Protein AF-A0A258KHC9-F1 (afdb_monomer)

pLDDT: mean 86.14, std 10.18, range [59.97, 97.75]

Solvent-accessible surface area (backbone atoms only — not comparable to full-atom values): 6155 Å² total; per-residue (Å²): 115,69,69,61,55,53,51,53,52,50,50,53,52,52,51,53,50,53,56,58,60,70,67,68,50,84,61,52,62,63,54,52,51,53,52,50,51,52,54,50,50,52,52,51,51,54,52,49,55,52,58,69,46,45,63,56,54,53,50,54,52,50,58,52,50,57,59,49,48,56,53,53,49,52,52,50,50,50,49,53,56,73,72,49,82,83,81,53,80,62,34,79,73,34,72,75,50,35,51,58,50,52,63,64,69,78,109

Foldseek 3Di:
DVVVVVVVVVVVVVVVVVVVVVPPPPPVVVVVVVVVVVVVVVVVVVVVVVVVCVVVVVVVVVVVVVVVVVVVVVVVVVVCVVLDDDDDPVCVVDPVSVVVSVVSVVD

Structure (mmCIF, N/CA/C/O backbone):
data_AF-A0A258KHC9-F1
#
_entry.id   AF-A0A258KHC9-F1
#
loop_
_atom_site.group_PDB
_atom_site.id
_atom_site.type_symbol
_atom_site.label_atom_id
_atom_site.label_alt_id
_atom_site.label_comp_id
_atom_site.label_asym_id
_atom_site.label_entity_id
_atom_site.label_seq_id
_atom_site.pdbx_PDB_ins_code
_atom_site.Cartn_x
_atom_site.Cartn_y
_atom_site.Cartn_z
_atom_site.occupancy
_atom_site.B_iso_or_equiv
_atom_site.auth_seq_id
_atom_site.auth_comp_id
_atom_site.auth_asym_id
_atom_site.auth_atom_id
_atom_site.pdbx_PDB_model_num
ATOM 1 N N . MET A 1 1 ? 40.449 5.098 -66.545 1.00 61.53 1 MET A N 1
ATOM 2 C CA . MET A 1 1 ? 39.692 5.972 -65.618 1.00 61.53 1 MET A CA 1
ATOM 3 C C . MET A 1 1 ? 38.308 5.436 -65.231 1.00 61.53 1 MET A C 1
ATOM 5 O O . MET A 1 1 ? 38.005 5.434 -64.047 1.00 61.53 1 MET A O 1
ATOM 9 N N . ASN A 1 2 ? 37.476 4.948 -66.164 1.00 71.94 2 ASN A N 1
ATOM 10 C CA . ASN A 1 2 ? 36.057 4.650 -65.873 1.00 71.94 2 ASN A CA 1
ATOM 11 C C . ASN A 1 2 ? 35.792 3.567 -64.815 1.00 71.94 2 ASN A C 1
ATOM 13 O O . ASN A 1 2 ? 34.862 3.718 -64.034 1.00 71.94 2 ASN A O 1
ATOM 17 N N . ARG A 1 3 ? 36.605 2.503 -64.736 1.00 79.31 3 ARG A N 1
ATOM 18 C CA . ARG A 1 3 ? 36.365 1.402 -63.778 1.00 79.31 3 ARG A CA 1
ATOM 19 C C . ARG A 1 3 ? 36.541 1.841 -62.319 1.00 79.31 3 ARG A C 1
ATOM 21 O O . ARG A 1 3 ? 35.780 1.418 -61.458 1.00 79.31 3 ARG A O 1
ATOM 28 N N . PHE A 1 4 ? 37.502 2.728 -62.057 1.00 82.50 4 PHE A N 1
ATOM 29 C CA . PHE A 1 4 ? 37.765 3.251 -60.713 1.00 82.50 4 PHE A CA 1
ATOM 30 C C . PHE A 1 4 ? 36.634 4.180 -60.250 1.00 82.50 4 PHE A C 1
ATOM 32 O O . PHE A 1 4 ? 36.134 4.037 -59.138 1.00 82.50 4 PHE A O 1
ATOM 39 N N . ALA A 1 5 ? 36.153 5.047 -61.149 1.00 85.81 5 ALA A N 1
ATOM 40 C CA . ALA A 1 5 ? 35.002 5.913 -60.898 1.00 85.81 5 ALA A CA 1
ATOM 41 C C . ALA A 1 5 ? 33.713 5.111 -60.640 1.00 85.81 5 ALA A C 1
ATOM 43 O O . ALA A 1 5 ? 32.975 5.412 -59.705 1.00 85.81 5 ALA A O 1
ATOM 44 N N . THR A 1 6 ? 33.464 4.036 -61.399 1.00 89.00 6 THR A N 1
ATOM 45 C CA . THR A 1 6 ? 32.291 3.172 -61.174 1.00 89.00 6 THR A CA 1
ATOM 46 C C . THR A 1 6 ? 32.364 2.389 -59.864 1.00 89.00 6 THR A C 1
ATOM 48 O O . THR A 1 6 ? 31.338 2.191 -59.219 1.00 89.00 6 THR A O 1
ATOM 51 N N . THR A 1 7 ? 33.555 1.950 -59.442 1.00 90.31 7 THR A N 1
ATOM 52 C CA . THR A 1 7 ? 33.729 1.252 -58.159 1.00 90.31 7 THR A CA 1
ATOM 53 C C . THR A 1 7 ? 33.534 2.209 -56.987 1.00 90.31 7 THR A C 1
ATOM 55 O O . THR A 1 7 ? 32.807 1.877 -56.055 1.00 90.31 7 THR A O 1
ATOM 58 N N . ALA A 1 8 ? 34.092 3.421 -57.064 1.00 93.06 8 ALA A N 1
ATOM 59 C CA . ALA A 1 8 ? 33.887 4.456 -56.053 1.00 93.06 8 ALA A CA 1
ATOM 60 C C . ALA A 1 8 ? 32.402 4.843 -55.918 1.00 93.06 8 ALA A C 1
ATOM 62 O O . ALA A 1 8 ? 31.886 4.911 -54.805 1.00 93.06 8 ALA A O 1
ATOM 63 N N . ALA A 1 9 ? 31.687 5.002 -57.038 1.00 93.19 9 ALA A N 1
ATOM 64 C CA . ALA A 1 9 ? 30.253 5.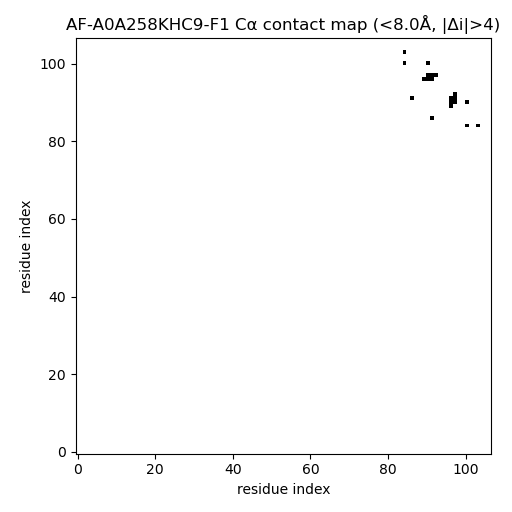294 -57.031 1.00 93.19 9 ALA A CA 1
ATOM 65 C C . ALA A 1 9 ? 29.417 4.168 -56.392 1.00 93.19 9 ALA A C 1
ATOM 67 O O . ALA A 1 9 ? 28.485 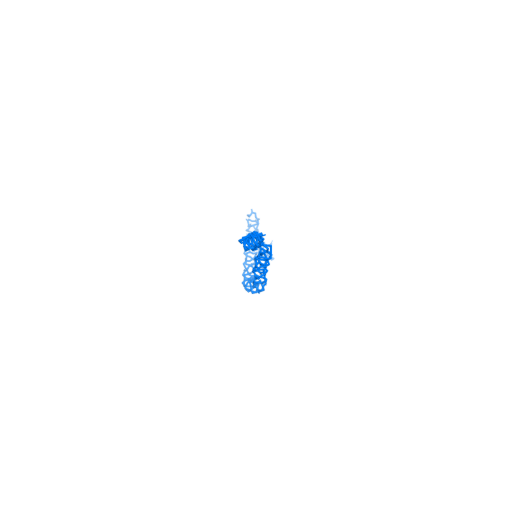4.440 -55.639 1.00 93.19 9 ALA A O 1
ATOM 68 N N . ARG A 1 10 ? 29.764 2.898 -56.641 1.00 93.56 10 ARG A N 1
ATOM 69 C CA . ARG A 1 10 ? 29.092 1.744 -56.015 1.00 93.56 10 ARG A CA 1
ATOM 70 C C . ARG A 1 10 ? 29.336 1.678 -54.512 1.00 93.56 10 ARG A C 1
ATOM 72 O O . ARG A 1 10 ? 28.401 1.416 -53.767 1.00 93.56 10 ARG A O 1
ATOM 79 N N . ILE A 1 11 ? 30.565 1.938 -54.069 1.00 95.00 11 ILE A N 1
ATOM 80 C CA . ILE A 1 11 ? 30.892 1.983 -52.638 1.00 95.00 11 ILE A CA 1
ATOM 81 C C . ILE A 1 11 ? 30.107 3.109 -51.963 1.00 95.00 11 ILE A C 1
ATOM 83 O O . ILE A 1 11 ? 29.471 2.872 -50.941 1.00 95.00 11 ILE A O 1
ATOM 87 N N . ALA A 1 12 ? 30.074 4.301 -52.563 1.00 94.38 12 ALA A N 1
ATOM 88 C CA . ALA A 1 12 ? 29.306 5.426 -52.038 1.00 94.38 12 ALA A CA 1
ATOM 89 C C . ALA A 1 12 ? 27.803 5.112 -51.928 1.00 94.38 12 ALA A C 1
ATOM 91 O O . ALA A 1 12 ? 27.192 5.453 -50.921 1.00 94.38 12 ALA A O 1
ATOM 92 N N . LEU A 1 13 ? 27.227 4.414 -52.916 1.00 94.12 13 LEU A N 1
ATOM 93 C CA . LEU A 1 13 ? 25.832 3.959 -52.894 1.00 94.12 13 LEU A CA 1
ATOM 94 C C . LEU A 1 13 ? 25.561 2.954 -51.762 1.00 94.12 13 LEU A C 1
ATOM 96 O O . LEU A 1 13 ? 24.544 3.041 -51.082 1.00 94.12 13 LEU A O 1
ATOM 100 N N . VAL A 1 14 ? 26.457 1.986 -51.553 1.00 93.25 14 VAL A N 1
ATOM 101 C CA . VAL A 1 14 ? 26.300 0.982 -50.488 1.00 93.25 14 VAL A CA 1
ATOM 102 C C . VAL A 1 14 ? 26.411 1.634 -49.110 1.00 93.25 14 VAL A C 1
ATOM 104 O O . VAL A 1 14 ? 25.613 1.335 -48.225 1.00 93.25 14 VAL A O 1
ATOM 107 N N . VAL A 1 15 ? 27.357 2.560 -48.938 1.00 92.25 15 VAL A N 1
ATOM 108 C CA . VAL A 1 15 ? 27.535 3.306 -47.686 1.00 92.25 15 VAL A CA 1
ATOM 109 C C . VAL A 1 15 ? 26.327 4.202 -47.402 1.00 92.25 15 VAL A C 1
ATOM 111 O O . VAL A 1 15 ? 25.858 4.236 -46.266 1.00 92.25 15 VAL A O 1
ATOM 114 N N . SER A 1 16 ? 25.779 4.885 -48.412 1.00 89.38 16 SER A N 1
ATOM 115 C CA . SER A 1 16 ? 24.596 5.733 -48.231 1.00 89.38 16 SER A CA 1
ATOM 116 C C . SER A 1 16 ? 23.328 4.925 -47.937 1.00 89.38 16 SER A C 1
ATOM 118 O O . SER A 1 16 ? 22.555 5.327 -47.068 1.00 89.38 16 SER A O 1
ATOM 120 N N . LEU A 1 17 ? 23.141 3.756 -48.563 1.00 87.38 17 LEU A N 1
ATOM 121 C CA . LEU A 1 17 ? 22.050 2.837 -48.213 1.00 87.38 17 LEU A CA 1
ATOM 122 C C . LEU A 1 17 ? 22.183 2.319 -46.775 1.00 87.38 17 LEU A C 1
ATOM 124 O O . LEU A 1 17 ? 21.209 2.334 -46.027 1.00 87.38 17 LEU A O 1
ATOM 128 N N . ALA A 1 18 ? 23.381 1.888 -46.373 1.00 84.00 18 ALA A N 1
ATOM 129 C CA . ALA A 1 18 ? 23.629 1.386 -45.022 1.00 84.00 18 ALA A CA 1
ATOM 130 C C . ALA A 1 18 ? 23.388 2.468 -43.954 1.00 84.00 18 ALA A C 1
ATOM 132 O O . ALA A 1 18 ? 22.765 2.196 -42.928 1.00 84.00 18 ALA A O 1
ATOM 133 N N . ALA A 1 19 ? 23.811 3.709 -44.220 1.00 83.19 19 ALA A N 1
ATOM 134 C CA . ALA A 1 19 ? 23.532 4.851 -43.353 1.00 83.19 19 ALA A CA 1
ATOM 135 C C . ALA A 1 19 ? 22.028 5.176 -43.280 1.00 83.19 19 ALA A C 1
ATOM 137 O O . ALA A 1 19 ? 21.521 5.479 -42.202 1.00 83.19 19 ALA A O 1
ATOM 138 N N . GLY A 1 20 ? 21.300 5.058 -44.398 1.00 80.25 20 GLY A N 1
ATOM 139 C CA . GLY A 1 20 ? 19.845 5.230 -44.439 1.00 80.25 20 GLY A CA 1
ATOM 140 C C . GLY A 1 20 ? 19.086 4.197 -43.597 1.00 80.25 20 GLY A C 1
ATOM 141 O O . GLY A 1 20 ? 18.144 4.559 -42.897 1.00 80.25 20 GLY A O 1
ATOM 142 N N . LEU A 1 21 ? 19.527 2.931 -43.593 1.00 73.88 21 LEU A N 1
ATOM 143 C CA . LEU A 1 21 ? 18.923 1.870 -42.772 1.00 73.88 21 LEU A CA 1
ATOM 144 C C . LEU A 1 21 ? 19.209 2.038 -41.271 1.00 73.88 21 LEU A C 1
ATOM 146 O O . LEU A 1 21 ? 18.353 1.715 -40.446 1.00 73.88 21 LEU A O 1
ATOM 150 N N . ALA A 1 22 ? 20.383 2.561 -40.902 1.00 69.88 22 ALA A N 1
ATOM 151 C CA . ALA A 1 22 ? 20.750 2.789 -39.502 1.00 69.88 22 ALA A CA 1
ATOM 152 C C . ALA A 1 22 ? 19.851 3.831 -38.800 1.00 69.88 22 ALA A C 1
ATOM 154 O O . ALA A 1 22 ? 19.728 3.812 -37.576 1.00 69.88 22 ALA A O 1
ATOM 155 N N . GLY A 1 23 ? 19.187 4.710 -39.560 1.00 68.94 23 GLY A N 1
ATOM 156 C CA . GLY A 1 23 ? 18.260 5.722 -39.042 1.00 68.94 23 GLY A CA 1
ATOM 157 C C . GLY A 1 23 ? 16.842 5.222 -38.730 1.00 68.94 23 GLY A C 1
ATOM 158 O O . GLY A 1 23 ? 16.080 5.944 -38.095 1.00 68.94 23 GLY A O 1
ATOM 159 N N . CYS A 1 24 ? 16.465 3.999 -39.122 1.00 72.25 24 CYS A N 1
ATOM 160 C CA . CYS A 1 24 ? 15.083 3.499 -39.017 1.00 72.25 24 CYS A CA 1
ATOM 161 C C . CYS A 1 24 ? 14.647 3.043 -37.608 1.00 72.25 24 CYS A C 1
ATOM 163 O O . CYS A 1 24 ? 13.651 2.338 -37.472 1.00 72.25 24 CYS A O 1
ATOM 165 N N . GLY A 1 25 ? 15.352 3.441 -36.546 1.00 75.12 25 GLY A N 1
ATOM 166 C CA . GLY A 1 25 ? 14.854 3.278 -35.177 1.00 75.12 25 GLY A CA 1
ATOM 167 C C . GLY A 1 25 ? 14.645 1.827 -34.732 1.00 75.12 25 GLY A C 1
ATOM 168 O O . GLY A 1 25 ? 13.770 1.579 -33.909 1.00 75.12 25 GLY A O 1
ATOM 169 N N . VAL A 1 26 ? 15.443 0.870 -35.218 1.00 77.75 26 VAL A N 1
ATOM 170 C CA . VAL A 1 26 ? 15.355 -0.564 -34.850 1.00 77.75 26 VAL A CA 1
ATOM 171 C C . VAL A 1 26 ? 15.315 -0.799 -33.331 1.00 77.75 26 VAL A C 1
ATOM 173 O O . VAL A 1 26 ? 14.624 -1.698 -32.862 1.00 77.75 26 VAL A O 1
ATOM 176 N N . ASN A 1 27 ? 15.980 0.055 -32.550 1.00 83.88 27 ASN A N 1
ATOM 177 C CA . ASN A 1 27 ? 16.017 -0.056 -31.090 1.00 83.88 27 ASN A CA 1
ATOM 178 C C . ASN A 1 27 ? 14.866 0.667 -30.373 1.00 83.88 27 ASN A C 1
ATOM 180 O O . ASN A 1 27 ? 14.742 0.542 -29.159 1.00 83.88 27 ASN A O 1
ATOM 184 N N . THR A 1 28 ? 14.019 1.418 -31.077 1.00 86.19 28 THR A N 1
ATOM 185 C CA . THR A 1 28 ? 12.965 2.233 -30.446 1.00 86.19 28 THR A CA 1
ATOM 186 C C . THR A 1 28 ? 11.881 1.384 -29.794 1.00 86.19 28 THR A C 1
ATOM 188 O O . THR A 1 28 ? 11.444 1.719 -28.696 1.00 86.19 28 THR A O 1
ATOM 191 N N . ILE A 1 29 ? 11.471 0.284 -30.431 1.00 88.00 29 ILE A N 1
ATOM 192 C CA . ILE A 1 29 ? 10.433 -0.609 -29.902 1.00 88.00 29 ILE A CA 1
ATOM 193 C C . ILE A 1 29 ? 10.943 -1.390 -28.680 1.00 88.00 29 ILE A C 1
ATOM 195 O O . ILE A 1 29 ? 10.301 -1.288 -27.636 1.00 88.00 29 ILE A O 1
ATOM 199 N N . PRO A 1 30 ? 12.113 -2.070 -28.719 1.00 91.94 30 PRO A N 1
ATOM 200 C CA . PRO A 1 30 ? 12.651 -2.727 -27.526 1.00 91.94 30 PRO A CA 1
ATOM 201 C C . PRO A 1 30 ? 12.905 -1.757 -26.365 1.00 91.94 30 PRO A C 1
ATOM 203 O O . PRO A 1 30 ? 12.609 -2.073 -25.220 1.00 91.94 30 PRO A O 1
ATOM 206 N N . THR A 1 31 ? 13.398 -0.546 -26.649 1.00 92.50 31 THR A N 1
ATOM 207 C CA . THR A 1 31 ? 13.657 0.456 -25.599 1.00 92.50 31 THR A CA 1
ATOM 208 C C . THR A 1 31 ? 12.367 0.891 -24.896 1.00 92.50 31 THR A C 1
ATOM 210 O O . THR A 1 31 ? 12.347 1.029 -23.675 1.00 92.50 31 THR A O 1
ATOM 213 N N . GLN A 1 32 ? 11.279 1.097 -25.644 1.00 94.12 32 GLN A N 1
ATOM 214 C CA . GLN A 1 32 ? 9.981 1.471 -25.068 1.00 94.12 32 GLN A CA 1
ATOM 215 C C . GLN A 1 32 ? 9.325 0.318 -24.298 1.00 94.12 32 GLN A C 1
ATOM 217 O O . GLN A 1 32 ? 8.671 0.555 -23.279 1.00 94.12 32 GLN A O 1
ATOM 222 N N . ASP A 1 33 ? 9.520 -0.920 -24.751 1.00 95.50 33 ASP A N 1
ATOM 223 C CA . ASP A 1 33 ? 9.051 -2.117 -24.049 1.00 95.50 33 ASP A CA 1
ATOM 224 C C . ASP A 1 33 ? 9.738 -2.257 -22.679 1.00 95.50 33 ASP A C 1
ATOM 226 O O . ASP A 1 33 ? 9.070 -2.356 -21.650 1.00 95.50 33 ASP A O 1
ATOM 230 N N . GLU A 1 34 ? 11.067 -2.134 -22.631 1.00 96.25 34 GLU A N 1
ATOM 231 C CA . GLU A 1 34 ? 11.821 -2.173 -21.370 1.00 96.25 34 GLU A CA 1
ATOM 232 C C . GLU A 1 34 ? 11.482 -1.003 -20.433 1.00 96.25 34 GLU A C 1
ATOM 234 O O . GLU A 1 34 ? 11.373 -1.189 -19.216 1.00 96.25 34 GLU A O 1
ATOM 239 N N . ALA A 1 35 ? 11.233 0.194 -20.975 1.00 96.81 35 ALA A N 1
ATOM 240 C CA . ALA A 1 35 ? 10.757 1.328 -20.182 1.00 96.81 35 ALA A CA 1
ATOM 241 C C . ALA A 1 35 ? 9.388 1.039 -19.541 1.00 96.81 35 ALA A C 1
ATOM 243 O O . ALA A 1 35 ? 9.175 1.324 -18.361 1.00 96.81 35 ALA A O 1
ATOM 244 N N . THR A 1 36 ? 8.478 0.417 -20.297 1.00 96.75 36 THR A N 1
ATOM 245 C CA . THR A 1 36 ? 7.145 0.036 -19.811 1.00 96.75 36 THR A CA 1
ATOM 246 C C . THR A 1 36 ? 7.234 -1.036 -18.727 1.00 96.75 36 THR A C 1
ATOM 248 O O . THR A 1 36 ? 6.603 -0.901 -17.677 1.00 96.75 36 THR A O 1
ATOM 251 N N . LYS A 1 37 ? 8.062 -2.068 -18.926 1.00 97.69 37 LYS A N 1
ATOM 252 C CA . LYS A 1 37 ? 8.309 -3.114 -17.919 1.00 97.69 37 LYS A CA 1
ATOM 253 C C . LYS A 1 37 ? 8.888 -2.541 -16.632 1.00 97.69 37 LYS A C 1
ATOM 255 O O . LYS A 1 37 ? 8.438 -2.901 -15.548 1.00 97.69 37 LYS A O 1
ATOM 260 N N . THR A 1 38 ? 9.841 -1.619 -16.750 1.00 97.44 38 THR A N 1
ATOM 261 C CA . THR A 1 38 ? 10.453 -0.943 -15.599 1.00 97.44 38 THR A CA 1
ATOM 262 C C . THR A 1 38 ? 9.412 -0.142 -14.817 1.00 97.44 38 THR A C 1
ATOM 264 O O . THR A 1 38 ? 9.321 -0.270 -13.598 1.00 97.44 38 THR A O 1
ATOM 267 N N . ALA A 1 39 ? 8.573 0.635 -15.509 1.00 97.62 39 ALA A N 1
ATOM 268 C CA . ALA A 1 39 ? 7.496 1.389 -14.873 1.00 97.62 39 ALA A CA 1
ATOM 269 C C . ALA A 1 39 ? 6.476 0.469 -14.178 1.00 97.62 39 ALA A C 1
ATOM 271 O O . ALA A 1 39 ? 6.036 0.756 -13.065 1.00 97.62 39 ALA A O 1
ATOM 272 N N . TRP A 1 40 ? 6.128 -0.659 -14.802 1.00 97.75 40 TRP A N 1
ATOM 273 C CA . TRP A 1 40 ? 5.225 -1.639 -14.204 1.00 97.75 40 TRP A CA 1
ATOM 274 C C . TRP A 1 40 ? 5.823 -2.311 -12.962 1.00 97.75 40 TRP A C 1
ATOM 276 O O . TRP A 1 40 ? 5.133 -2.453 -11.952 1.00 97.75 40 TRP A O 1
ATOM 286 N N . ALA A 1 41 ? 7.111 -2.659 -12.996 1.00 97.69 41 ALA A N 1
ATOM 287 C CA . ALA A 1 41 ? 7.815 -3.217 -11.846 1.00 97.69 41 ALA A CA 1
ATOM 288 C C . ALA A 1 41 ? 7.819 -2.246 -10.653 1.00 97.69 41 ALA A C 1
ATOM 290 O O . ALA A 1 41 ? 7.589 -2.662 -9.519 1.00 97.69 41 ALA A O 1
ATOM 291 N N . GLU A 1 42 ? 7.995 -0.944 -10.898 1.00 97.31 42 GLU A N 1
ATOM 292 C CA . GLU A 1 42 ? 7.914 0.070 -9.841 1.00 97.31 42 GLU A CA 1
ATOM 293 C C 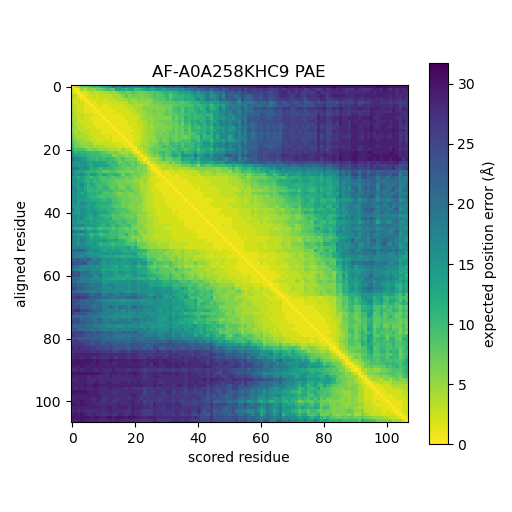. GLU A 1 42 ? 6.519 0.120 -9.206 1.00 97.31 42 GLU A C 1
ATOM 295 O O . GLU A 1 42 ? 6.388 0.114 -7.981 1.00 97.31 42 GLU A O 1
ATOM 300 N N . VAL A 1 43 ? 5.460 0.083 -10.021 1.00 97.44 43 VAL A N 1
ATOM 301 C CA . VAL A 1 43 ? 4.080 0.010 -9.516 1.00 97.44 43 VAL A CA 1
ATOM 302 C C . VAL A 1 43 ? 3.897 -1.224 -8.630 1.00 97.44 43 VAL A C 1
ATOM 304 O O . VAL A 1 43 ? 3.394 -1.105 -7.510 1.00 97.44 43 VAL A O 1
ATOM 307 N N . GLN A 1 44 ? 4.343 -2.396 -9.088 1.00 97.44 44 GLN A N 1
ATOM 308 C CA . GLN A 1 44 ? 4.254 -3.636 -8.316 1.00 97.44 44 GLN A CA 1
ATOM 309 C C . GLN A 1 44 ? 5.013 -3.548 -6.985 1.00 97.44 44 GLN A C 1
ATOM 311 O O . GLN A 1 44 ? 4.462 -3.929 -5.951 1.00 97.44 44 GLN A O 1
ATOM 316 N N . ASN A 1 45 ? 6.218 -2.974 -6.976 1.00 97.38 45 ASN A N 1
ATOM 317 C CA . ASN A 1 45 ? 7.003 -2.773 -5.756 1.00 97.38 45 ASN A CA 1
ATOM 318 C C . ASN A 1 45 ? 6.271 -1.890 -4.736 1.00 97.38 45 ASN A C 1
ATOM 320 O O . ASN A 1 45 ? 6.232 -2.211 -3.545 1.00 97.38 45 ASN A O 1
ATOM 324 N N . GLN A 1 46 ? 5.644 -0.799 -5.187 1.00 96.50 46 GLN A N 1
ATOM 325 C CA . GLN A 1 46 ? 4.871 0.074 -4.301 1.00 96.50 46 GLN A CA 1
ATOM 326 C C . GLN A 1 46 ? 3.649 -0.641 -3.712 1.00 96.50 46 GLN A C 1
ATOM 328 O O . GLN A 1 46 ? 3.365 -0.487 -2.521 1.00 96.50 46 GLN A O 1
ATOM 333 N N . TYR A 1 47 ? 2.937 -1.444 -4.510 1.00 96.50 47 TYR A N 1
ATOM 334 C CA . TYR A 1 47 ? 1.816 -2.246 -4.012 1.00 96.50 47 TYR A CA 1
ATOM 335 C C . TYR A 1 47 ? 2.266 -3.303 -3.005 1.00 96.50 47 TYR A C 1
ATOM 337 O O . TYR A 1 47 ? 1.637 -3.425 -1.953 1.00 96.50 47 TYR A O 1
ATOM 345 N N . GLN A 1 48 ? 3.372 -4.001 -3.273 1.00 96.38 48 GLN A N 1
ATOM 346 C CA . GLN A 1 48 ? 3.927 -4.993 -2.354 1.00 96.38 48 GLN A CA 1
ATOM 347 C C . GLN A 1 48 ? 4.294 -4.352 -1.013 1.00 96.38 48 GLN A C 1
ATOM 349 O O . GLN A 1 48 ? 3.819 -4.786 0.031 1.00 96.38 48 GLN A O 1
ATOM 354 N N . ARG A 1 49 ? 5.031 -3.236 -1.031 1.00 96.38 49 ARG A N 1
ATOM 355 C CA . ARG A 1 49 ? 5.427 -2.530 0.193 1.00 96.38 49 ARG A CA 1
ATOM 356 C C . ARG A 1 49 ? 4.226 -2.025 0.995 1.00 96.38 49 ARG A C 1
ATOM 358 O O . ARG A 1 49 ? 4.253 -2.057 2.221 1.00 96.38 49 ARG A O 1
ATOM 365 N N . ARG A 1 50 ? 3.156 -1.570 0.330 1.00 94.88 50 ARG A N 1
ATOM 366 C CA . ARG A 1 50 ? 1.897 -1.218 1.010 1.00 94.88 50 ARG A CA 1
ATOM 367 C C . ARG A 1 50 ? 1.256 -2.444 1.653 1.00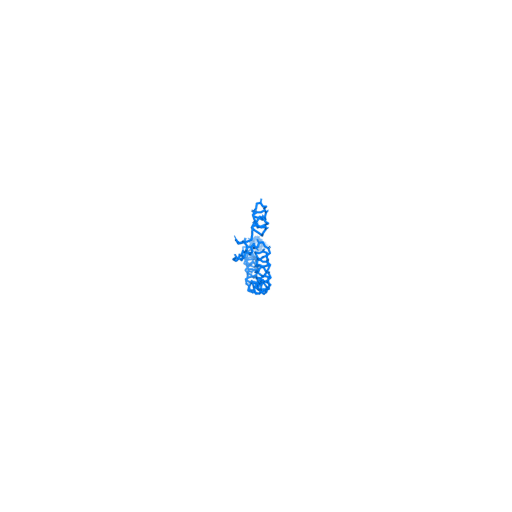 94.88 50 ARG A C 1
ATOM 369 O O . ARG A 1 50 ? 0.866 -2.357 2.812 1.00 94.88 50 ARG A O 1
ATOM 376 N N . ALA A 1 51 ? 1.173 -3.563 0.936 1.00 94.81 51 ALA A N 1
ATOM 377 C CA . ALA A 1 51 ? 0.614 -4.807 1.458 1.00 94.81 51 ALA A CA 1
ATOM 378 C C . ALA A 1 51 ? 1.411 -5.337 2.663 1.00 94.81 51 ALA A C 1
ATOM 380 O O . ALA A 1 51 ? 0.807 -5.709 3.664 1.00 94.81 51 ALA A O 1
ATOM 381 N N . ASP A 1 52 ? 2.743 -5.274 2.617 1.00 95.81 52 ASP A N 1
ATOM 382 C CA . ASP A 1 52 ? 3.626 -5.712 3.707 1.00 95.81 52 ASP A CA 1
ATOM 383 C C . ASP A 1 52 ? 3.483 -4.850 4.973 1.00 95.81 52 ASP A C 1
ATOM 385 O O . ASP A 1 52 ? 3.652 -5.336 6.092 1.00 95.81 52 ASP A O 1
ATOM 389 N N . LEU A 1 53 ? 3.149 -3.564 4.820 1.00 95.31 53 LEU A N 1
ATOM 390 C CA . LEU A 1 53 ? 2.954 -2.635 5.939 1.00 95.31 53 LEU A CA 1
ATOM 391 C C . LEU A 1 53 ? 1.547 -2.703 6.554 1.00 95.31 53 LEU A C 1
ATOM 393 O O . LEU A 1 53 ? 1.373 -2.311 7.711 1.00 95.31 53 LEU A O 1
ATOM 397 N N . VAL A 1 54 ? 0.543 -3.205 5.825 1.00 94.88 54 VAL A N 1
ATOM 398 C CA . VAL A 1 54 ? -0.851 -3.294 6.304 1.00 94.88 54 VAL A CA 1
ATOM 399 C C . VAL A 1 54 ? -0.973 -4.088 7.615 1.00 94.88 54 VAL A C 1
ATOM 401 O O . VAL A 1 54 ? -1.624 -3.580 8.530 1.00 94.88 54 VAL A O 1
ATOM 404 N N . PRO A 1 55 ? -0.343 -5.269 7.793 1.00 94.25 55 PRO A N 1
ATOM 405 C CA . PRO A 1 55 ? -0.407 -6.004 9.057 1.00 94.25 55 PRO A CA 1
ATOM 406 C C . PRO A 1 55 ? 0.106 -5.207 10.260 1.00 94.25 55 PRO A C 1
ATOM 408 O O . PRO A 1 55 ? -0.485 -5.283 11.336 1.00 94.25 55 PRO A O 1
ATOM 411 N N . ASN A 1 56 ? 1.169 -4.416 10.079 1.00 94.00 56 ASN A N 1
ATOM 412 C CA . ASN A 1 56 ? 1.722 -3.573 11.139 1.00 94.00 56 ASN A CA 1
ATOM 413 C C . ASN A 1 56 ? 0.729 -2.462 11.524 1.00 94.00 56 ASN A C 1
ATOM 415 O O . ASN A 1 56 ? 0.376 -2.332 12.693 1.00 94.00 56 ASN A O 1
ATOM 419 N N . LEU A 1 57 ? 0.169 -1.755 10.535 1.00 92.69 57 LEU A N 1
ATOM 420 C CA . LEU A 1 57 ? -0.870 -0.745 10.772 1.00 92.69 57 LEU A CA 1
ATOM 421 C C . LEU A 1 57 ? -2.095 -1.330 11.491 1.00 92.69 57 LEU A C 1
ATOM 423 O O . LEU A 1 57 ? -2.598 -0.737 12.444 1.00 92.69 57 LEU A O 1
ATOM 427 N N . VAL A 1 58 ? -2.552 -2.518 11.080 1.00 93.75 58 VAL A N 1
ATOM 428 C CA . VAL A 1 58 ? -3.660 -3.225 11.738 1.00 93.75 58 VAL A CA 1
ATOM 429 C C . VAL A 1 58 ? -3.308 -3.578 13.184 1.00 93.75 58 VAL A C 1
ATOM 431 O O . VAL A 1 58 ? -4.163 -3.448 14.059 1.00 93.75 58 VAL A O 1
ATOM 434 N N . ALA A 1 59 ? -2.074 -4.005 13.459 1.00 94.00 59 ALA A N 1
ATOM 435 C CA . ALA A 1 59 ? -1.624 -4.294 14.817 1.00 94.00 59 ALA A CA 1
ATOM 436 C C . ALA A 1 59 ? -1.631 -3.035 15.700 1.00 94.00 59 ALA A C 1
ATOM 438 O O . ALA A 1 59 ? -2.147 -3.087 16.816 1.00 94.00 59 ALA A O 1
ATOM 439 N N . THR A 1 60 ? -1.148 -1.895 15.194 1.00 91.69 60 THR A N 1
ATOM 440 C CA . THR A 1 60 ? -1.187 -0.617 15.921 1.00 91.69 60 THR A CA 1
ATOM 441 C C . THR A 1 60 ? -2.620 -0.179 16.219 1.00 91.69 60 THR A C 1
ATOM 443 O O . THR A 1 60 ? -2.942 0.104 17.372 1.00 91.69 60 THR A O 1
ATOM 446 N N . VAL A 1 61 ? -3.508 -0.182 15.216 1.00 92.50 61 VAL A N 1
ATOM 447 C CA . VAL A 1 61 ? -4.921 0.199 15.400 1.00 92.50 61 VAL A CA 1
ATOM 448 C C . VAL A 1 61 ? -5.618 -0.729 16.394 1.00 92.50 61 VAL A C 1
ATOM 450 O O . VAL A 1 61 ? -6.332 -0.250 17.268 1.00 92.50 61 VAL A O 1
ATOM 453 N N . LYS A 1 62 ? -5.383 -2.046 16.321 1.00 91.19 62 LYS A N 1
ATOM 454 C CA . LYS A 1 62 ? -5.931 -3.005 17.294 1.00 91.19 62 LYS A CA 1
ATOM 455 C C . LYS A 1 62 ? -5.427 -2.749 18.716 1.00 91.19 62 LYS A C 1
ATOM 457 O O . LYS A 1 62 ? -6.206 -2.900 19.651 1.00 91.19 62 LYS A O 1
ATOM 462 N N . GLY A 1 63 ? -4.163 -2.352 18.880 1.00 89.56 63 GLY A N 1
ATOM 463 C CA . GLY A 1 63 ? -3.595 -1.986 20.179 1.00 89.56 63 GLY A CA 1
ATOM 464 C C . GLY A 1 63 ? -4.332 -0.814 20.835 1.00 89.56 63 GLY A C 1
ATOM 465 O O . GLY A 1 63 ? -4.717 -0.915 21.997 1.00 89.56 63 GLY A O 1
ATOM 466 N N . TYR A 1 64 ? -4.598 0.256 20.079 1.00 87.94 64 TYR A N 1
ATOM 467 C CA . TYR A 1 64 ? -5.382 1.401 20.565 1.00 87.94 64 TYR A CA 1
ATOM 468 C C . TYR A 1 64 ? -6.864 1.062 20.757 1.00 87.94 64 TYR A C 1
ATOM 470 O O . TYR A 1 64 ? -7.438 1.379 21.795 1.00 87.94 64 TYR A O 1
ATOM 478 N N . ALA A 1 65 ? -7.477 0.349 19.810 1.00 90.19 65 ALA A N 1
ATOM 479 C CA . ALA A 1 65 ? -8.884 -0.039 19.897 1.00 90.19 65 ALA A CA 1
ATOM 480 C C . ALA A 1 65 ? -9.181 -0.925 21.121 1.00 90.19 65 ALA A C 1
ATOM 482 O O . ALA A 1 65 ? -10.271 -0.849 21.684 1.00 90.19 65 ALA A O 1
ATOM 483 N N . ALA A 1 66 ? -8.222 -1.750 21.560 1.00 86.75 66 ALA A N 1
ATOM 484 C CA . ALA A 1 66 ? -8.354 -2.517 22.796 1.00 86.75 66 ALA A CA 1
ATOM 485 C C . ALA A 1 66 ? -8.433 -1.609 24.036 1.00 86.75 66 ALA A C 1
ATOM 487 O O . ALA A 1 66 ? -9.265 -1.851 24.903 1.00 86.75 66 ALA A O 1
ATOM 488 N N . GLN A 1 67 ? -7.624 -0.545 24.094 1.00 86.94 67 GLN A N 1
ATOM 489 C CA . GLN A 1 67 ? -7.661 0.431 25.191 1.00 86.94 67 GLN A CA 1
ATOM 490 C C . GLN A 1 67 ? -8.964 1.238 25.185 1.00 86.94 67 GLN A C 1
ATOM 492 O O . GLN A 1 67 ? -9.567 1.456 26.233 1.00 86.94 67 GLN A O 1
ATOM 497 N N . GLU A 1 68 ? -9.428 1.654 24.006 1.00 91.12 68 GLU A N 1
ATOM 498 C CA . GLU A 1 68 ? -10.658 2.441 23.886 1.00 91.12 68 GLU A CA 1
ATOM 499 C C . GLU A 1 68 ? -11.917 1.626 24.186 1.00 91.12 68 GLU A C 1
ATOM 501 O O . GLU A 1 68 ? -12.885 2.182 24.702 1.00 91.12 68 GLU A O 1
ATOM 506 N N . LYS A 1 69 ? -11.916 0.314 23.919 1.00 91.88 69 LYS A N 1
ATOM 507 C CA . LYS A 1 69 ? -13.060 -0.558 24.213 1.00 91.88 69 LYS A CA 1
ATOM 508 C C . LYS A 1 69 ? -13.433 -0.516 25.694 1.00 91.88 69 LYS A C 1
ATOM 510 O O . LYS A 1 69 ? -14.606 -0.322 26.009 1.00 91.88 69 LYS A O 1
ATOM 515 N N . ASP A 1 70 ? -12.457 -0.682 26.581 1.00 90.25 70 ASP A N 1
ATOM 516 C CA . ASP A 1 70 ? -12.709 -0.732 28.024 1.00 90.25 70 ASP A CA 1
AT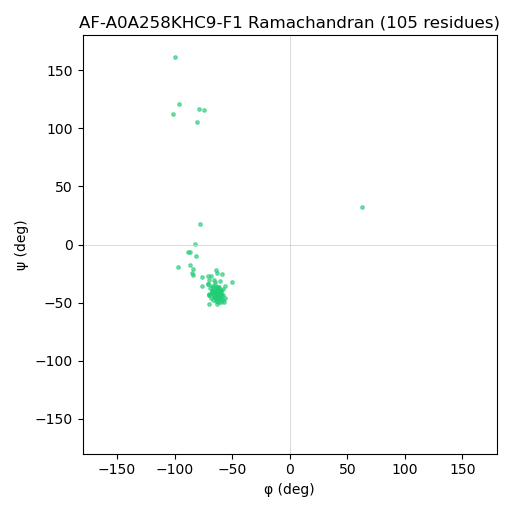OM 517 C C . ASP A 1 70 ? -13.202 0.623 28.545 1.00 90.25 70 ASP A C 1
ATOM 519 O O . ASP A 1 70 ? -14.151 0.682 29.326 1.00 90.25 70 ASP A O 1
ATOM 523 N N . VAL A 1 71 ? -12.629 1.723 28.044 1.00 92.56 71 VAL A N 1
ATOM 524 C CA . VAL A 1 71 ? -13.084 3.082 28.370 1.00 92.56 71 VAL A CA 1
ATOM 525 C C . VAL A 1 71 ? -14.518 3.307 27.894 1.00 92.56 71 VAL A C 1
ATOM 527 O O . VAL A 1 71 ? -15.347 3.809 28.654 1.00 92.56 71 VAL A O 1
ATOM 530 N N . LEU A 1 72 ? -14.838 2.919 26.657 1.00 94.44 72 LEU A N 1
ATOM 531 C CA . LEU A 1 72 ? -16.171 3.096 26.088 1.00 94.44 72 LEU A CA 1
ATOM 532 C C . LEU A 1 72 ? -17.222 2.298 26.872 1.00 94.44 72 LEU A C 1
ATOM 534 O O . LEU A 1 72 ? -18.299 2.824 27.156 1.00 94.44 72 LEU A O 1
ATOM 538 N N . VAL A 1 73 ? -16.905 1.056 27.251 1.00 94.19 73 VAL A N 1
ATOM 539 C CA . VAL A 1 73 ? -17.777 0.215 28.085 1.00 94.19 73 VAL A CA 1
ATOM 540 C C . VAL A 1 73 ? -17.971 0.857 29.455 1.00 94.19 73 VAL A C 1
ATOM 542 O O . VAL A 1 73 ? -19.112 1.098 29.838 1.00 94.19 73 VAL A O 1
ATOM 545 N N . ALA A 1 74 ? -16.889 1.233 30.142 1.00 94.38 74 ALA A N 1
ATOM 546 C CA . ALA A 1 74 ? -16.963 1.835 31.471 1.00 94.38 74 ALA A CA 1
ATOM 547 C C . ALA A 1 74 ? -17.780 3.137 31.483 1.00 94.38 74 ALA A C 1
ATOM 549 O O . ALA A 1 74 ? -18.608 3.343 32.367 1.00 94.38 74 ALA A O 1
ATOM 550 N N . VAL A 1 75 ? -17.603 4.010 30.486 1.00 94.69 75 VAL A N 1
ATOM 551 C CA . VAL A 1 75 ? -18.390 5.250 30.361 1.00 94.69 75 VAL A CA 1
ATOM 552 C C . VAL A 1 75 ? -19.855 4.947 30.053 1.00 94.69 75 VAL A C 1
ATOM 554 O O . VAL A 1 75 ? -20.741 5.604 30.598 1.00 94.69 75 VAL A O 1
ATOM 557 N N . THR A 1 76 ? -20.129 3.958 29.202 1.00 93.31 76 THR A N 1
ATOM 558 C CA . THR A 1 76 ? -21.501 3.559 28.859 1.00 93.31 76 THR A CA 1
ATOM 559 C C . THR A 1 76 ? -22.226 2.979 30.072 1.00 93.31 76 THR A C 1
ATOM 561 O O . THR A 1 76 ? -23.357 3.374 30.350 1.00 93.31 76 THR A O 1
ATOM 564 N N . GLU A 1 77 ? -21.569 2.107 30.835 1.00 93.25 77 GLU A N 1
ATOM 565 C CA . GLU A 1 77 ? -22.093 1.544 32.082 1.00 93.25 77 GLU A CA 1
ATOM 566 C C . GLU A 1 77 ? -22.285 2.621 33.152 1.00 93.25 77 GLU A C 1
ATOM 568 O O . GLU A 1 77 ? -23.343 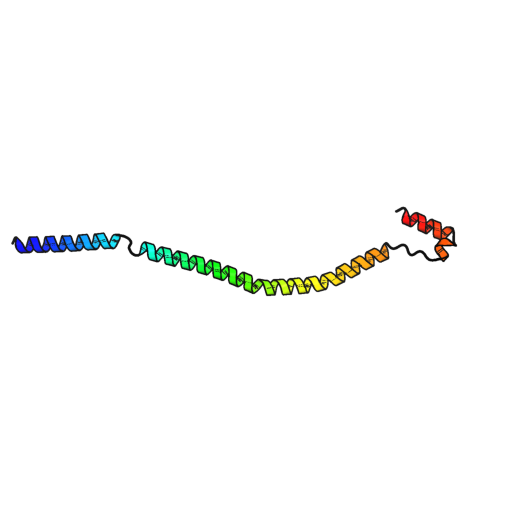2.688 33.777 1.00 93.25 77 GLU A O 1
ATOM 573 N N . ALA A 1 78 ? -21.304 3.512 33.329 1.00 93.06 78 ALA A N 1
ATOM 574 C CA . ALA A 1 78 ? -21.413 4.632 34.256 1.00 93.06 78 ALA A CA 1
ATOM 575 C C . ALA A 1 78 ? -22.577 5.557 33.883 1.00 93.06 78 ALA A C 1
ATOM 577 O O . ALA A 1 78 ? -23.326 5.982 34.760 1.00 93.06 78 ALA A O 1
ATOM 578 N N . ARG A 1 79 ? -22.776 5.826 32.587 1.00 89.94 79 ARG A N 1
ATOM 579 C CA . ARG A 1 79 ? -23.909 6.611 32.090 1.00 89.94 79 ARG A CA 1
ATOM 580 C C . ARG A 1 79 ? -25.235 5.914 32.366 1.00 89.94 79 ARG A C 1
ATOM 582 O O . ARG A 1 79 ? -26.129 6.553 32.905 1.00 89.94 79 ARG A O 1
ATOM 589 N N . ALA A 1 80 ? -25.343 4.625 32.042 1.00 88.12 80 ALA A N 1
ATOM 590 C CA . ALA A 1 80 ? -26.548 3.839 32.288 1.00 88.12 80 ALA A CA 1
ATOM 591 C C . ALA A 1 80 ? -26.901 3.808 33.783 1.00 88.12 80 ALA A C 1
ATOM 593 O O . ALA A 1 80 ? -28.050 4.051 34.139 1.00 88.12 80 ALA A O 1
ATOM 594 N N . SER A 1 81 ? -25.905 3.590 34.646 1.00 86.44 81 SER A N 1
ATOM 595 C CA . SER A 1 81 ? -26.041 3.610 36.106 1.00 86.44 81 SER A CA 1
ATOM 596 C C . SER A 1 81 ? -26.449 4.988 36.635 1.00 86.44 81 SER A C 1
ATOM 598 O O . SER A 1 81 ? -27.356 5.084 37.456 1.00 86.44 81 SER A O 1
ATOM 600 N N . ALA A 1 82 ? -25.842 6.070 36.135 1.00 85.62 82 ALA A N 1
ATOM 601 C CA . ALA A 1 82 ? -26.173 7.434 36.550 1.00 85.62 82 ALA A CA 1
ATOM 602 C C . ALA A 1 82 ? -27.603 7.846 36.165 1.00 85.62 82 ALA A C 1
ATOM 604 O O . ALA A 1 82 ? -28.238 8.602 36.894 1.00 85.62 82 ALA A O 1
ATOM 605 N N . THR A 1 83 ? -28.118 7.342 35.041 1.00 81.81 83 THR A N 1
ATOM 606 C CA . THR A 1 83 ? -29.511 7.556 34.617 1.00 81.81 83 THR A CA 1
ATOM 607 C C . THR A 1 83 ? -30.487 6.532 35.198 1.00 81.81 83 THR A C 1
ATOM 609 O O . THR A 1 83 ? -31.692 6.647 34.993 1.00 81.81 83 THR A O 1
ATOM 612 N N . GLN A 1 84 ? -30.000 5.502 35.894 1.00 77.50 84 GLN A N 1
ATOM 613 C CA . GLN A 1 84 ? -30.855 4.455 36.434 1.00 77.50 84 GLN A CA 1
ATOM 614 C C . GLN A 1 84 ? -31.529 4.938 37.717 1.00 77.50 84 GLN A C 1
ATOM 616 O O . GLN A 1 84 ? -30.882 5.143 38.744 1.00 77.50 84 GLN A O 1
ATOM 621 N N . VAL A 1 85 ? -32.857 5.031 37.694 1.00 70.94 85 VAL A N 1
ATOM 622 C CA . VAL A 1 85 ? -33.629 5.269 38.913 1.00 70.94 85 VAL A CA 1
ATOM 623 C C . VAL A 1 85 ? -33.785 3.944 39.664 1.00 70.94 85 VAL A C 1
ATOM 625 O O . VAL A 1 85 ? -34.541 3.065 39.247 1.00 70.94 85 VAL A O 1
ATOM 628 N N . LYS A 1 86 ? -33.037 3.767 40.759 1.00 69.00 86 LYS A N 1
ATOM 629 C CA . LYS A 1 86 ? -33.163 2.589 41.631 1.00 69.00 86 LYS A CA 1
ATOM 630 C C . LYS A 1 86 ? -34.434 2.699 42.475 1.00 69.00 86 LYS A C 1
ATOM 632 O O . LYS A 1 86 ? -34.548 3.601 43.298 1.00 69.00 86 LYS A O 1
ATOM 637 N N . VAL A 1 87 ? -35.370 1.778 42.257 1.00 64.56 87 VAL A N 1
ATOM 638 C CA . VAL A 1 87 ? -36.587 1.622 43.066 1.00 64.56 87 VAL A CA 1
ATOM 639 C C . VAL A 1 87 ? -36.331 0.546 44.105 1.00 64.56 87 VAL A C 1
ATO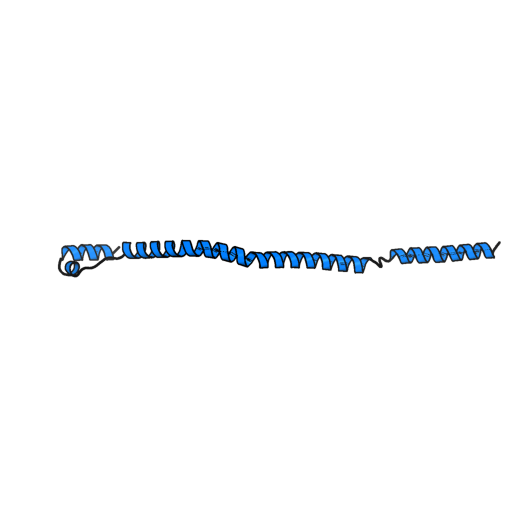M 641 O O . VAL A 1 87 ? -36.054 -0.595 43.739 1.00 64.56 87 VAL A O 1
ATOM 644 N N . ASP A 1 88 ? -36.445 0.898 45.380 1.00 72.44 88 ASP A N 1
ATOM 645 C CA . ASP A 1 88 ? -36.466 -0.070 46.475 1.00 72.44 88 ASP A CA 1
ATOM 646 C C . ASP A 1 88 ? -37.910 -0.329 46.925 1.00 72.44 88 ASP A C 1
ATOM 648 O O . ASP A 1 88 ? -38.818 0.468 46.681 1.00 72.44 88 ASP A O 1
ATOM 652 N N . ALA A 1 89 ? -38.147 -1.443 47.625 1.00 65.00 89 ALA A N 1
ATOM 653 C CA . ALA A 1 89 ? -39.479 -1.780 48.147 1.00 65.00 89 ALA A CA 1
ATOM 654 C C . ALA A 1 89 ? -40.045 -0.699 49.100 1.00 65.00 89 ALA A C 1
ATOM 656 O O . ALA A 1 89 ? -41.263 -0.536 49.218 1.00 65.00 89 ALA A O 1
ATOM 657 N N . SER A 1 90 ? -39.164 0.079 49.738 1.00 65.25 90 SER A N 1
ATOM 658 C CA . SER A 1 90 ? -39.513 1.249 50.553 1.00 65.25 90 SER A CA 1
ATOM 659 C C . SER A 1 90 ? -40.014 2.442 49.727 1.00 65.25 90 SER A C 1
ATOM 661 O O . SER A 1 90 ? -40.826 3.220 50.216 1.00 65.25 90 SER A O 1
ATOM 663 N N . THR A 1 91 ? -39.609 2.570 48.459 1.00 66.88 91 THR A N 1
ATOM 664 C CA . THR A 1 91 ? -40.053 3.642 47.549 1.00 66.88 91 THR A CA 1
ATOM 665 C C . THR A 1 91 ? -41.530 3.504 47.169 1.00 66.88 91 THR A C 1
ATOM 667 O O . THR A 1 91 ? -42.181 4.498 46.881 1.00 66.88 91 THR A O 1
ATOM 670 N N . ILE A 1 92 ? -42.070 2.280 47.185 1.00 68.25 92 ILE A N 1
ATOM 671 C CA . ILE A 1 92 ? -43.484 1.991 46.884 1.00 68.25 92 ILE A CA 1
ATOM 672 C C . ILE A 1 92 ? -44.367 2.166 48.133 1.00 68.25 92 ILE A C 1
ATOM 674 O O . ILE A 1 92 ? -45.567 2.402 48.021 1.00 68.25 92 ILE A O 1
ATOM 678 N N . THR A 1 93 ? -43.787 2.047 49.332 1.00 73.31 93 THR A N 1
ATOM 679 C CA . THR A 1 93 ? -44.520 2.097 50.609 1.00 73.31 93 THR A CA 1
ATOM 680 C C . THR A 1 93 ? -44.502 3.474 51.278 1.00 73.31 93 THR A C 1
ATOM 682 O O . THR A 1 93 ? -45.383 3.742 52.094 1.00 73.31 93 THR A O 1
ATOM 685 N N . ASP A 1 94 ? -43.568 4.359 50.915 1.00 75.81 94 ASP A N 1
ATOM 686 C CA . ASP A 1 94 ? -43.524 5.759 51.357 1.00 75.81 94 ASP A CA 1
ATOM 687 C C . ASP A 1 94 ? -44.065 6.711 50.259 1.00 75.81 94 ASP A C 1
ATOM 689 O O . ASP A 1 94 ? -43.413 6.885 49.221 1.00 75.81 94 ASP A O 1
ATOM 693 N N . PRO A 1 95 ? -45.225 7.369 50.473 1.00 76.31 95 PRO A N 1
ATOM 694 C CA . PRO A 1 95 ? -45.843 8.271 49.497 1.00 76.31 95 PRO A CA 1
ATOM 695 C C . PRO A 1 95 ? -44.932 9.418 49.039 1.00 76.31 95 PRO A C 1
ATOM 697 O O . PRO A 1 95 ? -44.956 9.791 47.867 1.00 76.31 95 PRO A O 1
ATOM 700 N N . ALA A 1 96 ? -44.097 9.961 49.933 1.00 78.25 96 ALA A N 1
ATOM 701 C CA . ALA A 1 96 ? -43.214 11.083 49.611 1.00 78.25 96 ALA A CA 1
ATOM 702 C C . ALA A 1 96 ? -41.988 10.645 48.787 1.00 78.25 96 ALA A C 1
ATOM 704 O O . ALA A 1 96 ? -41.436 11.429 48.010 1.00 78.25 96 ALA A O 1
ATOM 705 N N . ALA A 1 97 ? -41.551 9.391 48.944 1.00 74.31 97 ALA A N 1
ATOM 706 C CA . ALA A 1 97 ? -40.488 8.802 48.134 1.00 74.31 97 ALA A CA 1
ATOM 707 C C . ALA A 1 97 ? -40.990 8.423 46.730 1.00 74.31 97 ALA A C 1
ATOM 709 O O . ALA A 1 97 ? -40.264 8.610 45.752 1.00 74.31 97 ALA A O 1
ATOM 710 N N . PHE A 1 98 ? -42.241 7.959 46.622 1.00 78.31 98 PHE A N 1
ATOM 711 C CA . PHE A 1 98 ? -42.886 7.643 45.347 1.00 78.31 98 PHE A CA 1
ATOM 712 C C . PHE A 1 98 ? -43.117 8.888 44.479 1.00 78.31 98 PHE A C 1
ATOM 714 O O . PHE A 1 98 ? -42.859 8.862 43.278 1.00 78.31 98 PHE A O 1
ATOM 721 N N . GLU A 1 99 ? -43.536 10.006 45.078 1.00 79.75 99 GLU A N 1
ATOM 722 C CA . GLU A 1 99 ? -43.767 11.263 44.352 1.00 79.75 99 GLU A CA 1
ATOM 723 C C . GLU A 1 99 ? -42.463 11.835 43.762 1.00 79.75 99 GLU A C 1
ATOM 725 O O . GLU A 1 99 ? -42.423 12.249 42.604 1.00 79.75 99 GLU A O 1
ATOM 730 N N . LYS A 1 100 ? -41.353 11.764 44.515 1.00 77.19 100 LYS A N 1
ATOM 731 C CA . LYS A 1 100 ? -40.013 12.128 44.018 1.00 77.19 100 LYS A CA 1
ATOM 732 C C . LYS A 1 100 ? -39.522 11.210 42.898 1.00 77.19 100 LYS A C 1
ATOM 734 O O . LYS A 1 100 ? -38.823 11.675 42.003 1.00 77.19 100 LYS A O 1
ATOM 739 N N . TYR A 1 101 ? -39.868 9.924 42.951 1.00 76.88 101 TYR A N 1
ATOM 740 C CA . TYR A 1 101 ? -39.566 8.965 41.890 1.00 76.88 101 TYR A CA 1
ATOM 741 C C . TYR A 1 101 ? -40.361 9.264 40.610 1.00 76.88 101 TYR A C 1
ATOM 743 O O . TYR A 1 101 ? -39.773 9.305 39.532 1.00 76.88 101 TYR A O 1
ATOM 751 N N . ALA A 1 102 ? -41.666 9.531 40.730 1.00 77.31 102 ALA A N 1
ATOM 752 C CA . ALA A 1 102 ? -42.529 9.885 39.604 1.00 77.31 102 ALA A CA 1
ATOM 753 C C . ALA A 1 102 ? -42.065 11.185 38.920 1.00 77.31 102 ALA A C 1
ATOM 755 O O . ALA A 1 102 ? -41.861 11.205 37.711 1.00 77.31 102 ALA A O 1
ATOM 756 N N . ALA A 1 103 ? -41.755 12.227 39.698 1.00 79.06 103 ALA A N 1
ATOM 757 C CA . ALA A 1 103 ? -41.238 13.491 39.166 1.00 79.06 103 ALA A CA 1
ATOM 758 C C . ALA A 1 103 ? -39.867 13.365 38.465 1.00 79.06 103 ALA A C 1
ATOM 760 O O . ALA A 1 103 ? -39.530 14.201 37.629 1.00 79.06 103 ALA A O 1
ATOM 761 N N . ALA A 1 104 ? -39.069 12.347 38.808 1.00 75.62 104 ALA A N 1
ATOM 762 C CA . ALA A 1 104 ? -37.791 12.051 38.158 1.00 75.62 104 ALA A CA 1
ATOM 763 C C . ALA A 1 104 ? -37.928 11.166 36.901 1.00 75.62 104 ALA A C 1
ATOM 765 O O . ALA A 1 104 ? -36.990 11.109 36.114 1.00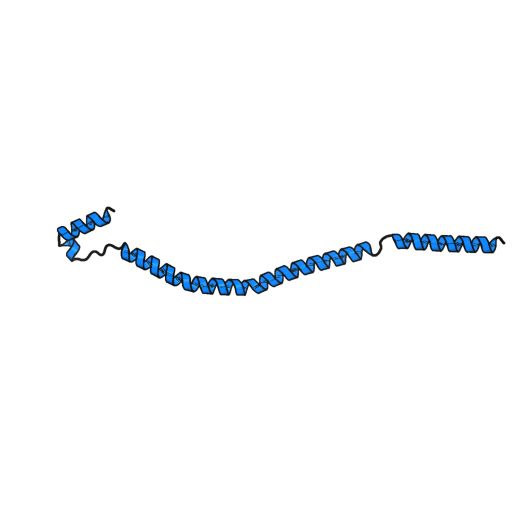 75.62 104 ALA A O 1
ATOM 766 N N . GLN A 1 105 ? -39.058 10.471 36.721 1.00 71.31 105 GLN A N 1
ATOM 767 C CA . GLN A 1 105 ? -39.392 9.699 35.512 1.00 71.31 105 GLN A CA 1
ATOM 768 C C . GLN A 1 105 ? -40.011 10.576 34.412 1.00 71.31 105 GLN A C 1
ATOM 770 O O . GLN A 1 105 ? -39.904 10.241 33.237 1.00 71.31 105 GLN A O 1
ATOM 775 N N . ASP A 1 106 ? -40.655 11.683 34.798 1.00 71.00 106 ASP A N 1
ATOM 776 C CA . ASP A 1 106 ? -41.320 12.623 33.885 1.00 71.00 106 ASP A CA 1
ATOM 777 C C . ASP A 1 106 ? -40.358 13.648 33.225 1.00 71.00 106 ASP A C 1
ATOM 779 O O . ASP A 1 106 ? -40.808 14.486 32.439 1.00 71.00 106 ASP A O 1
ATOM 783 N N . GLN A 1 107 ? 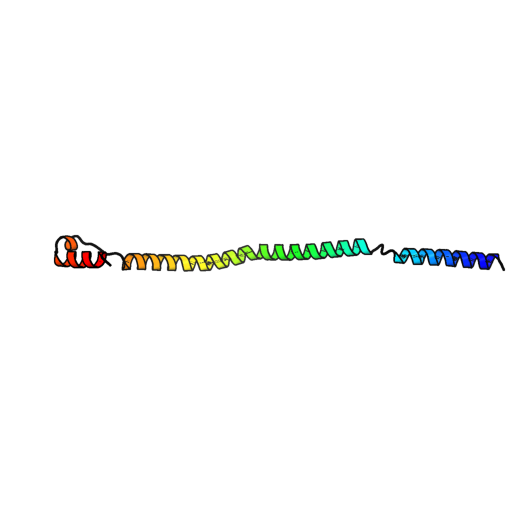-39.048 13.596 33.524 1.00 59.97 107 GLN A N 1
ATOM 784 C CA . GLN A 1 107 ? -37.977 14.370 32.861 1.00 59.97 107 GLN A CA 1
ATOM 785 C C . GLN A 1 107 ? -37.188 13.514 31.869 1.00 59.97 107 GLN A C 1
ATOM 787 O O . GLN A 1 107 ? -36.807 14.067 30.811 1.00 59.97 107 GLN A O 1
#

Sequence (107 aa):
MNRFATTAARIALVVSLAAGLAGCGVNTIPTQDEATKTAWAEVQNQYQRRADLVPNLVATVKGYAAQEKDVLVAVTEARASATQVKVDASTITDPAAFEKYAAAQDQ

Secondary structure (DSSP, 8-state):
-HHHHHHHHHHHHHHHHHHHHHTS-TTHHHHHHHHHHHHHHHHHHHHHHHHHHHHHHHHHHHHHHHHHHHHHHHHHHHHHHHT-----HHHHH-HHHHHHHHHHH--

Radius of gyration: 44.37 Å; Cα contacts (8 Å, |Δi|>4): 10; chains: 1; bounding box: 86×20×117 Å

Mean predicted aligned error: 13.77 Å